Protein AF-A0A344X7K2-F1 (afdb_monomer_lite)

pLDDT: mean 91.34, std 4.78, range [71.0, 97.69]

Organism: NCBI:txid611

Foldseek 3Di:
DVVVVVLCVQCPVHPVSSVVVVVVVVVVVVVVVVVVVVVVVVVVVVVLVVCLVVQLVVLVVCCVVVVDDPVVSVVSNVVSD

Secondary structure (DSSP, 8-state):
-HHHHHHHHHHTT-HHHHHHHHHHHHHHHHHHHHHHHHHHHHHHHHHHHHTHHHHHHHHHHHHHTTSS-HHHHHHHHHTT-

Sequence (81 aa):
EIIATFGQFVIGDSLAVGFVVFSIVTVVQFIVITKGSERVAEVAARFSLDGMPGKQMSIDADLKAGIIDADAARERRSVLE

Radius of gyration: 26.5 Å; chains: 1; bounding box: 43×19×70 Å

InterPro domains:
  IPR001712 Type III secretion system FHIPEP [PF00771] (1-80)
  IPR001712 Type III secretion system FHIPEP [PR00949] (34-50)
  IPR001712 Type III secretion system FHIPEP [PR00949] (53-71)
  IPR001712 Type III secretion system FHIPEP [PTHR30161] (1-80)
  IPR025505 FHIPEP conserved site [PS00994] (39-62)

Structure (mmCIF, N/CA/C/O backbone):
data_AF-A0A344X7K2-F1
#
_entry.id   AF-A0A344X7K2-F1
#
loop_
_atom_site.group_PDB
_atom_site.id
_atom_site.type_symbol
_atom_site.label_atom_id
_atom_site.label_alt_id
_atom_site.label_comp_id
_atom_site.label_asym_id
_atom_site.label_entity_id
_atom_site.label_seq_id
_atom_site.pdbx_PDB_ins_code
_atom_site.Cartn_x
_atom_site.Cartn_y
_atom_site.Cartn_z
_atom_site.occupancy
_atom_site.B_iso_or_equiv
_atom_site.auth_seq_id
_atom_site.auth_comp_id
_atom_site.auth_asym_id
_atom_site.auth_atom_id
_atom_site.pdbx_PDB_model_num
ATOM 1 N N . GLU A 1 1 ? 3.000 -12.564 27.068 1.00 77.50 1 GLU A N 1
ATOM 2 C CA . GLU A 1 1 ? 2.728 -11.836 28.324 1.00 77.50 1 GLU A CA 1
ATOM 3 C C . GLU A 1 1 ? 1.995 -10.519 28.074 1.00 77.50 1 GLU A C 1
ATOM 5 O O . GLU A 1 1 ? 0.827 -10.451 28.417 1.00 77.50 1 GLU A O 1
ATOM 10 N N . ILE A 1 2 ? 2.581 -9.554 27.347 1.00 88.31 2 ILE A N 1
ATOM 11 C CA . ILE A 1 2 ? 1.972 -8.227 27.086 1.00 88.31 2 ILE A CA 1
ATOM 12 C C . ILE A 1 2 ? 0.526 -8.294 26.567 1.00 88.31 2 ILE A C 1
ATOM 14 O O . ILE A 1 2 ? -0.340 -7.623 27.112 1.00 88.31 2 ILE A O 1
ATOM 18 N N . ILE A 1 3 ? 0.243 -9.120 25.552 1.00 86.31 3 ILE A N 1
ATOM 19 C CA . ILE A 1 3 ? -1.107 -9.224 24.964 1.00 86.31 3 ILE A CA 1
ATOM 20 C C . ILE A 1 3 ? -2.136 -9.711 25.997 1.00 86.31 3 ILE A C 1
ATOM 22 O O . ILE A 1 3 ? -3.245 -9.191 26.044 1.00 86.31 3 ILE A O 1
ATOM 26 N N . ALA A 1 4 ? -1.767 -10.678 26.842 1.00 86.25 4 ALA A N 1
ATOM 27 C CA . ALA A 1 4 ? -2.658 -11.226 27.863 1.00 86.25 4 ALA A CA 1
ATOM 28 C C . ALA A 1 4 ? -2.903 -10.210 28.986 1.00 86.25 4 ALA A C 1
ATOM 30 O O . ALA A 1 4 ? -4.051 -9.942 29.330 1.00 86.25 4 ALA A O 1
ATOM 31 N N . THR A 1 5 ? -1.838 -9.575 29.487 1.00 87.31 5 THR A N 1
ATOM 32 C CA . THR A 1 5 ? -1.924 -8.521 30.506 1.00 87.31 5 THR A CA 1
ATOM 33 C C . THR A 1 5 ? -2.766 -7.340 30.020 1.00 87.31 5 THR A C 1
ATOM 35 O O . THR A 1 5 ? -3.607 -6.827 30.755 1.00 87.31 5 THR A O 1
ATOM 38 N N . PHE A 1 6 ? -2.592 -6.934 28.760 1.00 83.81 6 PHE A N 1
ATOM 39 C CA . PHE A 1 6 ? -3.360 -5.847 28.157 1.00 83.81 6 PHE A CA 1
ATOM 40 C C . PHE A 1 6 ? -4.820 -6.242 27.909 1.00 83.81 6 PHE A C 1
ATOM 42 O O . PHE A 1 6 ? -5.726 -5.464 28.190 1.00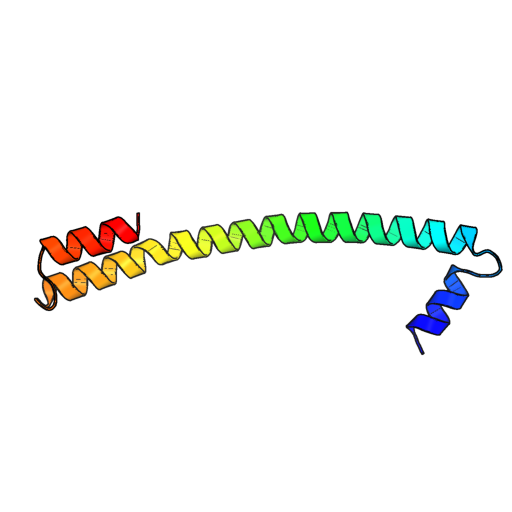 83.81 6 PHE A O 1
ATOM 49 N N . GLY A 1 7 ? -5.067 -7.468 27.438 1.00 83.50 7 GLY A N 1
ATOM 50 C CA . GLY A 1 7 ? -6.420 -7.995 27.258 1.00 83.50 7 GLY A CA 1
ATOM 51 C C . GLY A 1 7 ? -7.206 -8.018 28.569 1.00 83.50 7 GLY A C 1
ATOM 52 O O . GLY A 1 7 ? -8.350 -7.573 28.607 1.00 83.50 7 GLY A O 1
ATOM 53 N N . GLN A 1 8 ? -6.574 -8.451 29.660 1.00 84.38 8 GLN A N 1
ATOM 54 C CA . GLN A 1 8 ? -7.203 -8.499 30.980 1.00 84.38 8 GLN A CA 1
ATOM 55 C C . GLN A 1 8 ? -7.456 -7.096 31.561 1.00 84.38 8 GLN A C 1
ATOM 57 O O . GLN A 1 8 ? -8.484 -6.874 32.196 1.00 84.38 8 GLN A O 1
ATOM 62 N N . PHE A 1 9 ? -6.584 -6.126 31.267 1.00 82.62 9 PHE A N 1
ATOM 63 C CA . PHE A 1 9 ? -6.792 -4.713 31.605 1.00 82.62 9 PHE A CA 1
ATOM 64 C C . PHE A 1 9 ? -7.965 -4.075 30.839 1.00 82.62 9 PHE A C 1
ATOM 66 O O . PHE A 1 9 ? -8.737 -3.317 31.419 1.00 82.62 9 PHE A O 1
ATOM 73 N N . VAL A 1 10 ? -8.116 -4.380 29.545 1.00 83.50 10 VAL A N 1
ATOM 74 C CA . VAL A 1 10 ? -9.145 -3.772 28.678 1.00 83.50 10 VAL A CA 1
ATOM 75 C C . VAL A 1 10 ? -10.530 -4.386 28.886 1.00 83.50 10 VAL A C 1
ATOM 77 O O . VAL A 1 10 ? -11.532 -3.676 28.814 1.00 83.50 10 VAL A O 1
ATOM 80 N N . ILE A 1 11 ? -10.605 -5.697 29.122 1.00 86.31 11 ILE A N 1
ATOM 81 C CA . ILE A 1 11 ? -11.878 -6.393 29.354 1.00 86.31 11 ILE A CA 1
ATOM 82 C C . ILE A 1 11 ? -12.407 -6.095 30.766 1.00 86.31 11 ILE A C 1
ATOM 84 O O . ILE A 1 11 ? -13.621 -5.981 30.948 1.00 86.31 11 ILE A O 1
ATOM 88 N N . GLY A 1 12 ? -11.522 -5.936 31.759 1.00 80.56 12 GLY A N 1
ATOM 89 C CA . GLY A 1 12 ? -11.934 -5.826 33.161 1.00 80.56 12 GLY A CA 1
ATOM 90 C C . GLY A 1 12 ? -12.861 -6.989 33.539 1.00 80.56 12 GLY A C 1
ATOM 91 O O . GLY A 1 12 ? -12.572 -8.134 33.198 1.00 80.56 12 GLY A O 1
ATO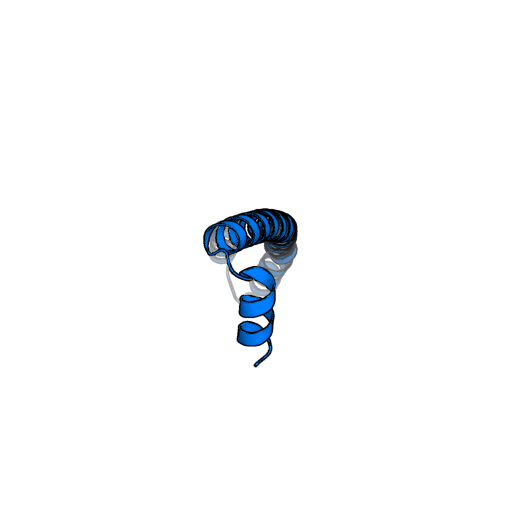M 92 N N . ASP A 1 13 ? -14.013 -6.685 34.149 1.00 81.31 13 ASP A N 1
ATOM 93 C CA . ASP A 1 13 ? -15.077 -7.663 34.448 1.00 81.31 13 ASP A CA 1
ATOM 94 C C . ASP A 1 13 ? -16.205 -7.705 33.390 1.00 81.31 13 ASP A C 1
ATOM 96 O O . ASP A 1 13 ? -17.216 -8.383 33.580 1.00 81.31 13 ASP A O 1
ATOM 100 N N . SER A 1 14 ? -16.083 -6.982 32.266 1.00 88.75 14 SER A N 1
ATOM 101 C CA . SER A 1 14 ? -17.147 -6.887 31.256 1.00 88.75 14 SER A CA 1
ATOM 102 C C . SER A 1 14 ? -16.651 -7.162 29.841 1.00 88.75 14 SER A C 1
ATOM 104 O O . SER A 1 14 ? -16.067 -6.312 29.165 1.00 88.75 14 SER A O 1
ATOM 106 N N . LEU A 1 15 ? -17.019 -8.340 29.333 1.00 87.81 15 LEU A N 1
ATOM 107 C CA . LEU A 1 15 ? -16.777 -8.730 27.943 1.00 87.81 15 LEU A CA 1
ATOM 108 C C . LEU A 1 15 ? -17.348 -7.706 26.942 1.00 87.81 15 LEU A C 1
ATOM 110 O O . LEU A 1 15 ? -16.738 -7.445 25.907 1.00 87.81 15 LEU A O 1
ATOM 114 N N . ALA A 1 16 ? -18.494 -7.092 27.262 1.00 91.31 16 ALA A N 1
ATOM 115 C CA . ALA A 1 16 ? -19.124 -6.081 26.414 1.00 91.31 16 ALA A CA 1
ATOM 116 C C . ALA A 1 16 ? -18.254 -4.821 26.277 1.00 91.31 16 ALA A C 1
ATOM 118 O O . ALA A 1 16 ? -18.106 -4.295 25.174 1.00 91.31 16 ALA A O 1
ATOM 119 N N . VAL A 1 17 ? -17.630 -4.368 27.370 1.00 90.31 17 VAL A N 1
ATOM 120 C CA . VAL A 1 17 ? -16.703 -3.224 27.347 1.00 90.31 17 VAL A CA 1
ATOM 121 C C . VAL A 1 17 ? -15.475 -3.557 26.503 1.00 90.31 17 VAL A C 1
ATOM 123 O O . VAL A 1 17 ? -15.110 -2.777 25.620 1.00 90.31 17 VAL A O 1
ATOM 126 N N . GLY A 1 18 ? -14.900 -4.749 26.693 1.00 90.25 18 GLY A N 1
ATOM 127 C CA . GLY A 1 18 ? -13.776 -5.221 25.884 1.00 90.25 18 GLY A CA 1
ATOM 128 C C . GLY A 1 18 ? -14.090 -5.239 24.384 1.00 90.25 18 GLY A C 1
ATOM 129 O O . GLY A 1 18 ? -13.279 -4.788 23.574 1.00 90.25 18 GLY A O 1
ATOM 130 N N . PHE A 1 19 ? -15.292 -5.682 24.006 1.00 92.06 19 PHE A N 1
ATOM 131 C CA . PHE A 1 19 ? -15.726 -5.717 22.608 1.00 92.06 19 PHE A CA 1
ATOM 132 C C . PHE A 1 19 ? -15.882 -4.318 21.994 1.00 92.06 19 PHE A C 1
ATOM 134 O O . PHE A 1 19 ? -15.490 -4.095 20.845 1.00 92.06 19 PHE A O 1
ATOM 141 N N . VAL A 1 20 ? -16.415 -3.355 22.753 1.00 93.75 20 VAL A N 1
ATOM 142 C CA . VAL A 1 20 ? -16.547 -1.960 22.301 1.00 93.75 20 VAL A CA 1
ATOM 143 C C . VAL A 1 20 ? -15.172 -1.338 22.064 1.00 93.75 20 VAL A C 1
ATOM 145 O O . VAL A 1 20 ? -14.935 -0.772 20.996 1.00 93.75 20 VAL A O 1
ATOM 148 N N . VAL A 1 21 ? -14.239 -1.493 23.008 1.00 91.94 21 VAL A N 1
ATOM 149 C CA . VAL A 1 21 ? -12.872 -0.964 22.861 1.00 91.94 21 VAL A CA 1
ATOM 150 C C . VAL A 1 21 ? -12.159 -1.620 21.678 1.00 91.94 21 VAL A C 1
ATOM 152 O O . VAL A 1 21 ? -11.567 -0.920 20.855 1.00 91.94 21 VAL A O 1
ATOM 155 N N . PHE A 1 22 ? -12.268 -2.944 21.538 1.00 91.19 22 PHE A N 1
ATOM 156 C CA . PHE A 1 22 ? -11.711 -3.669 20.395 1.00 91.19 22 PHE A CA 1
ATOM 157 C C . PHE A 1 22 ? -12.270 -3.160 19.060 1.00 91.19 22 PHE A C 1
ATOM 159 O O . PHE A 1 22 ? -11.512 -2.966 18.107 1.00 91.19 22 PHE A O 1
ATOM 166 N N . SER A 1 23 ? -13.576 -2.893 18.998 1.00 95.12 23 SER A N 1
ATOM 167 C CA . SER A 1 23 ? -14.228 -2.367 17.795 1.00 95.12 23 SER A CA 1
ATOM 168 C C . SER A 1 23 ? -13.705 -0.973 17.440 1.00 95.12 23 SER A C 1
ATOM 170 O O . SER A 1 23 ? -13.357 -0.731 16.286 1.00 95.12 23 SER A O 1
ATOM 172 N N . ILE A 1 24 ? -13.566 -0.079 18.427 1.00 95.50 24 ILE A N 1
ATOM 173 C CA . ILE A 1 24 ? -13.009 1.269 18.224 1.00 95.50 24 ILE A CA 1
ATOM 174 C C . ILE A 1 24 ? -11.576 1.186 17.690 1.00 95.50 24 ILE A C 1
ATOM 176 O O . ILE A 1 24 ? -11.264 1.806 16.672 1.00 95.50 24 ILE A O 1
ATOM 180 N N . VAL A 1 25 ? -10.714 0.396 18.339 1.00 94.25 25 VAL A N 1
ATOM 181 C CA . VAL A 1 25 ? -9.317 0.225 17.913 1.00 94.25 25 VAL A CA 1
ATOM 182 C C . VAL A 1 25 ? -9.254 -0.352 16.501 1.00 94.25 25 VAL A C 1
ATOM 184 O O . VAL A 1 25 ? -8.512 0.163 15.671 1.00 94.25 25 VAL A O 1
ATOM 187 N N . THR A 1 26 ? -10.064 -1.366 16.195 1.00 95.56 26 THR A N 1
ATOM 188 C CA . THR A 1 26 ? -10.120 -1.973 14.857 1.00 95.56 26 THR A CA 1
ATOM 189 C C . THR A 1 26 ? -10.519 -0.955 13.786 1.00 95.56 26 THR A C 1
ATOM 191 O O . THR A 1 26 ? -9.873 -0.887 12.741 1.00 95.56 26 THR A O 1
ATOM 194 N N . VAL A 1 27 ? -11.529 -0.119 14.046 1.00 97.69 27 VAL A N 1
ATOM 195 C CA . VAL A 1 27 ? -11.960 0.935 13.111 1.00 97.69 27 VAL A CA 1
ATOM 196 C C . VAL A 1 27 ? -10.860 1.977 12.906 1.00 97.69 27 VAL A C 1
ATOM 198 O O . VAL A 1 27 ? -10.550 2.322 11.766 1.00 97.69 27 VAL A O 1
ATOM 201 N N . VAL A 1 28 ? -10.223 2.447 13.982 1.00 97.25 28 VAL A N 1
ATOM 202 C CA . VAL A 1 28 ? -9.110 3.406 13.887 1.00 97.25 28 VAL A CA 1
ATOM 203 C C . VAL A 1 28 ? -7.946 2.810 13.095 1.00 97.25 28 VAL A C 1
ATOM 205 O O . VAL A 1 28 ? -7.433 3.458 12.184 1.00 97.25 28 VAL A O 1
ATOM 208 N N . GLN A 1 29 ? -7.570 1.561 13.381 1.00 96.50 29 GLN A N 1
ATOM 209 C CA . GLN A 1 29 ? -6.522 0.849 12.649 1.00 96.50 29 GLN A CA 1
ATOM 210 C C . GLN A 1 29 ? -6.857 0.741 11.160 1.00 96.50 29 GLN A C 1
ATOM 212 O O . GLN A 1 29 ? -6.003 1.016 10.319 1.00 96.50 29 GLN A O 1
ATOM 217 N N . PHE A 1 30 ? -8.103 0.407 10.824 1.00 96.62 30 PHE A N 1
ATOM 218 C CA . PHE A 1 30 ? -8.548 0.334 9.436 1.00 96.62 30 PHE A CA 1
ATOM 219 C C . PHE A 1 30 ? -8.424 1.687 8.715 1.00 96.62 30 PHE A C 1
ATOM 221 O O . PHE A 1 30 ? -7.899 1.752 7.599 1.00 96.62 30 PHE A O 1
ATOM 228 N N . ILE A 1 31 ? -8.832 2.783 9.367 1.00 95.94 31 ILE A N 1
ATOM 229 C CA . ILE A 1 31 ? -8.703 4.147 8.827 1.00 95.94 31 ILE A CA 1
ATOM 230 C C . ILE A 1 31 ? -7.227 4.506 8.598 1.00 95.94 31 ILE A C 1
ATOM 232 O O . ILE A 1 31 ? -6.874 5.004 7.526 1.00 95.94 31 ILE A O 1
ATOM 236 N N . VAL A 1 32 ? -6.355 4.233 9.572 1.00 96.69 32 VAL A N 1
ATOM 237 C CA . VAL A 1 32 ? -4.915 4.528 9.478 1.00 96.69 32 VAL A CA 1
ATOM 238 C C . VAL A 1 32 ? -4.260 3.742 8.345 1.00 96.69 32 VAL A C 1
ATOM 240 O O . VAL A 1 32 ? -3.507 4.327 7.565 1.00 96.69 32 VAL A O 1
ATOM 243 N N . ILE A 1 33 ? -4.566 2.447 8.214 1.00 95.62 33 ILE A N 1
ATOM 244 C CA . ILE A 1 33 ? -4.045 1.607 7.126 1.00 95.62 33 ILE A CA 1
ATOM 245 C C . ILE A 1 33 ? -4.481 2.173 5.779 1.00 95.62 33 ILE A C 1
ATOM 247 O O . ILE A 1 33 ? -3.632 2.396 4.923 1.00 95.62 33 ILE A O 1
ATOM 251 N N . THR A 1 34 ? -5.768 2.490 5.619 1.00 94.62 34 THR A N 1
ATOM 252 C CA . THR A 1 34 ? -6.306 3.057 4.372 1.00 94.62 34 THR A CA 1
ATOM 253 C C . THR A 1 34 ? -5.561 4.337 3.980 1.00 94.62 34 THR A C 1
ATOM 255 O O . THR A 1 34 ? -5.096 4.473 2.848 1.00 94.62 34 THR A O 1
ATOM 258 N N . LYS A 1 35 ? -5.341 5.245 4.940 1.00 92.44 35 LYS A N 1
ATOM 259 C CA . LYS A 1 35 ? -4.570 6.482 4.728 1.00 92.44 35 LYS A CA 1
ATOM 260 C C . LYS A 1 35 ? -3.077 6.254 4.480 1.00 92.44 35 LYS A C 1
ATOM 262 O O . LYS A 1 35 ? -2.427 7.053 3.806 1.00 92.44 35 LYS A O 1
ATOM 267 N N . GLY A 1 36 ? -2.505 5.188 5.027 1.00 92.38 36 GLY A N 1
ATOM 268 C CA . GLY A 1 36 ? -1.149 4.750 4.705 1.00 92.38 36 GLY A CA 1
ATOM 269 C C . GLY A 1 36 ? -1.049 4.242 3.267 1.00 92.38 36 GLY A C 1
ATOM 270 O O . GLY A 1 36 ? -0.159 4.662 2.528 1.00 92.38 36 GLY A O 1
ATOM 271 N N . SER A 1 37 ? -1.995 3.398 2.859 1.00 94.88 37 SER A N 1
ATOM 272 C CA . SER A 1 37 ? -2.058 2.791 1.530 1.00 94.88 37 SER A CA 1
ATOM 273 C C . SER A 1 37 ? -2.216 3.817 0.409 1.00 94.88 37 SER A C 1
ATOM 275 O O . SER A 1 37 ? -1.580 3.640 -0.624 1.00 94.88 37 SER A O 1
ATOM 277 N N . GLU A 1 38 ? -2.975 4.903 0.614 1.00 94.81 38 GLU A N 1
ATOM 278 C CA . GLU A 1 38 ? -3.084 6.015 -0.353 1.00 94.81 38 GLU A CA 1
ATOM 279 C C . GLU A 1 38 ? -1.694 6.543 -0.766 1.00 94.81 38 GLU A C 1
ATOM 281 O O . GLU A 1 38 ? -1.381 6.638 -1.953 1.00 94.81 38 GLU A O 1
ATOM 286 N N . ARG A 1 39 ? -0.816 6.802 0.212 1.00 92.38 39 ARG A N 1
ATOM 287 C CA . ARG A 1 39 ? 0.545 7.312 -0.037 1.00 92.38 39 ARG A CA 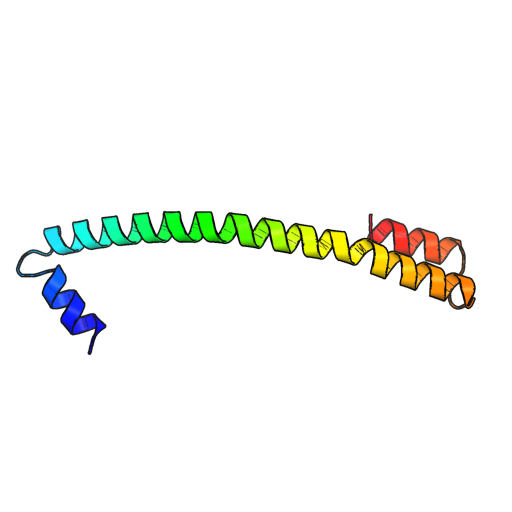1
ATOM 288 C C . ARG A 1 39 ? 1.461 6.272 -0.676 1.00 92.38 39 ARG A C 1
ATOM 290 O O . ARG A 1 39 ? 2.270 6.604 -1.536 1.00 92.38 39 ARG A O 1
ATOM 297 N N . VAL A 1 40 ? 1.345 5.008 -0.270 1.00 94.31 40 VAL A N 1
ATOM 298 C CA . VAL A 1 40 ? 2.129 3.916 -0.872 1.00 94.31 40 VAL A CA 1
ATOM 299 C C . VAL A 1 40 ? 1.739 3.713 -2.339 1.00 94.31 40 VAL A C 1
ATOM 301 O O . VAL A 1 40 ? 2.616 3.511 -3.176 1.00 94.31 40 VAL A O 1
ATOM 304 N N . ALA A 1 41 ? 0.448 3.811 -2.664 1.00 94.31 41 ALA A N 1
ATOM 305 C CA . ALA A 1 41 ? -0.049 3.690 -4.031 1.00 94.31 41 ALA A CA 1
ATOM 306 C C . ALA A 1 41 ? 0.453 4.827 -4.936 1.00 94.31 41 ALA A C 1
ATOM 308 O O . ALA A 1 41 ? 0.871 4.559 -6.061 1.00 94.31 41 ALA A O 1
ATOM 309 N N . GLU A 1 42 ? 0.485 6.069 -4.438 1.00 95.12 42 GLU A N 1
ATOM 310 C CA . GLU A 1 42 ? 1.071 7.210 -5.157 1.00 95.12 42 GLU A CA 1
ATOM 311 C C . GLU A 1 42 ? 2.539 6.948 -5.516 1.00 95.12 42 GLU A C 1
ATOM 313 O O . GLU A 1 42 ? 2.943 7.092 -6.672 1.00 95.12 42 GLU A O 1
ATOM 318 N N . VAL A 1 43 ? 3.332 6.501 -4.539 1.00 95.31 43 VAL A N 1
ATOM 319 C CA . VAL A 1 43 ? 4.753 6.208 -4.756 1.00 95.31 43 VAL A CA 1
ATOM 320 C C . VAL A 1 43 ? 4.936 5.034 -5.715 1.00 95.31 43 VAL A C 1
ATOM 322 O O . VAL A 1 43 ? 5.807 5.101 -6.575 1.00 95.31 43 VAL A O 1
ATOM 325 N N . ALA A 1 44 ? 4.119 3.983 -5.629 1.00 93.62 44 ALA A N 1
ATOM 326 C CA . ALA A 1 44 ? 4.201 2.841 -6.540 1.00 93.62 44 ALA A CA 1
ATOM 327 C C . ALA A 1 44 ? 3.873 3.229 -7.992 1.00 93.62 44 ALA A C 1
ATOM 329 O O . ALA A 1 44 ? 4.601 2.850 -8.913 1.00 93.62 44 ALA A O 1
ATOM 330 N N . ALA A 1 45 ? 2.816 4.021 -8.194 1.00 93.88 45 ALA A N 1
ATOM 331 C CA . ALA A 1 45 ? 2.452 4.540 -9.509 1.00 93.88 45 ALA A CA 1
ATOM 332 C C . ALA A 1 45 ? 3.567 5.426 -10.072 1.00 93.88 45 ALA A C 1
ATOM 334 O O . ALA A 1 45 ? 3.993 5.252 -11.214 1.00 93.88 45 ALA A O 1
ATOM 335 N N . ARG A 1 46 ? 4.104 6.321 -9.239 1.00 94.56 46 ARG A N 1
ATOM 336 C CA . ARG A 1 46 ? 5.206 7.197 -9.624 1.00 94.56 46 ARG A CA 1
ATOM 337 C C . ARG A 1 46 ? 6.481 6.422 -9.935 1.00 94.56 46 ARG A C 1
ATOM 339 O O . ARG A 1 46 ? 7.119 6.709 -10.932 1.00 94.56 46 ARG A O 1
ATOM 346 N N . PHE A 1 47 ? 6.816 5.400 -9.158 1.00 92.81 47 PHE A N 1
ATOM 347 C CA . PHE A 1 47 ? 7.975 4.548 -9.419 1.00 92.81 47 PHE A CA 1
ATOM 348 C C . PHE A 1 47 ? 7.848 3.794 -10.749 1.00 92.81 47 PHE A C 1
ATOM 350 O O . PHE A 1 47 ? 8.820 3.655 -11.489 1.00 92.81 47 PHE A O 1
ATOM 357 N N . SER A 1 48 ? 6.638 3.332 -11.078 1.00 90.12 48 SER A N 1
ATOM 358 C CA . SER A 1 48 ? 6.354 2.702 -12.368 1.00 90.12 48 SER A CA 1
ATOM 359 C C . SER A 1 48 ? 6.519 3.687 -13.535 1.00 90.12 48 SER A C 1
ATOM 361 O O . SER A 1 48 ? 7.201 3.363 -14.509 1.00 90.12 48 SER A O 1
ATOM 363 N N . LEU A 1 49 ? 5.970 4.901 -13.406 1.00 90.81 49 LEU A N 1
ATOM 364 C CA . LEU A 1 49 ? 6.065 5.961 -14.418 1.00 90.81 49 LEU A CA 1
ATOM 365 C C . LEU A 1 49 ? 7.496 6.494 -14.580 1.00 90.81 49 LEU A C 1
ATOM 367 O O . LEU A 1 49 ? 7.992 6.577 -15.701 1.00 90.81 49 LEU A O 1
ATOM 371 N N . ASP A 1 50 ? 8.191 6.780 -13.480 1.00 92.88 50 ASP A N 1
ATOM 372 C CA . ASP A 1 50 ? 9.575 7.274 -13.474 1.00 92.88 50 ASP A CA 1
ATOM 373 C C . ASP A 1 50 ? 10.557 6.219 -14.032 1.00 92.88 50 ASP A C 1
ATOM 375 O O . ASP A 1 50 ? 11.628 6.560 -14.536 1.00 92.88 50 ASP A O 1
ATOM 379 N N . GLY A 1 51 ? 10.191 4.930 -14.002 1.00 90.88 51 GLY A N 1
ATOM 380 C CA . GLY A 1 51 ? 10.954 3.840 -14.615 1.00 90.88 51 GLY A CA 1
ATOM 381 C C . GLY A 1 51 ? 10.752 3.679 -16.130 1.00 90.88 51 GLY A C 1
ATOM 382 O O . GLY A 1 51 ? 11.566 3.021 -16.786 1.00 90.88 51 GLY A O 1
ATOM 383 N N . MET A 1 52 ? 9.701 4.267 -16.711 1.00 91.38 52 MET A N 1
ATOM 384 C CA . MET A 1 52 ? 9.372 4.129 -18.136 1.00 91.38 52 MET A CA 1
ATOM 385 C C . MET A 1 52 ? 10.444 4.737 -19.066 1.00 91.38 52 MET A C 1
ATOM 387 O O . MET A 1 52 ? 10.872 4.032 -19.986 1.00 91.38 52 MET A O 1
ATOM 391 N N . PRO A 1 53 ? 10.976 5.958 -18.827 1.00 92.44 53 PRO A N 1
ATOM 392 C CA . PRO A 1 53 ? 12.055 6.521 -19.642 1.00 92.44 53 PRO A CA 1
ATOM 393 C C . PRO A 1 53 ? 13.323 5.664 -19.640 1.00 92.44 53 PRO A C 1
ATOM 395 O O . PRO A 1 53 ? 13.979 5.542 -20.669 1.00 92.44 53 PRO A O 1
ATOM 398 N N . GLY A 1 54 ? 13.654 5.025 -18.512 1.00 93.25 54 GLY A N 1
ATOM 399 C CA . GLY A 1 54 ? 14.818 4.141 -18.418 1.00 93.25 54 GLY A CA 1
ATOM 400 C C . GLY A 1 54 ? 14.705 2.927 -19.343 1.00 93.25 54 GLY A C 1
ATOM 401 O O . GLY A 1 54 ? 15.658 2.591 -20.045 1.00 93.25 54 GLY A O 1
ATOM 402 N N . LYS A 1 55 ? 13.516 2.315 -19.405 1.00 90.81 55 LYS A N 1
ATOM 403 C CA . LYS A 1 55 ? 13.235 1.192 -20.316 1.00 90.81 55 LYS A CA 1
ATOM 404 C C . LYS A 1 55 ? 13.199 1.622 -21.785 1.00 90.81 55 LYS A C 1
ATOM 406 O O . LYS A 1 55 ? 13.625 0.867 -22.653 1.00 90.81 55 LYS A O 1
ATOM 411 N N . GLN A 1 56 ? 12.730 2.836 -22.077 1.00 92.06 56 GLN A N 1
ATOM 412 C CA . GLN A 1 56 ? 12.801 3.384 -23.434 1.00 92.06 56 GLN A CA 1
ATOM 413 C C . GLN A 1 56 ? 14.254 3.671 -23.842 1.00 92.06 56 GLN A C 1
ATOM 415 O O . GLN A 1 56 ? 14.674 3.284 -24.930 1.00 92.06 56 GLN A O 1
ATOM 420 N N . MET A 1 57 ? 15.058 4.243 -22.942 1.00 92.25 57 MET A N 1
ATOM 421 C CA . MET A 1 57 ? 16.472 4.530 -23.189 1.00 92.25 57 MET A CA 1
ATOM 422 C C . MET A 1 57 ? 17.297 3.258 -23.442 1.00 92.25 57 MET A C 1
ATOM 424 O O . MET A 1 57 ? 18.201 3.286 -24.278 1.00 92.25 57 MET A O 1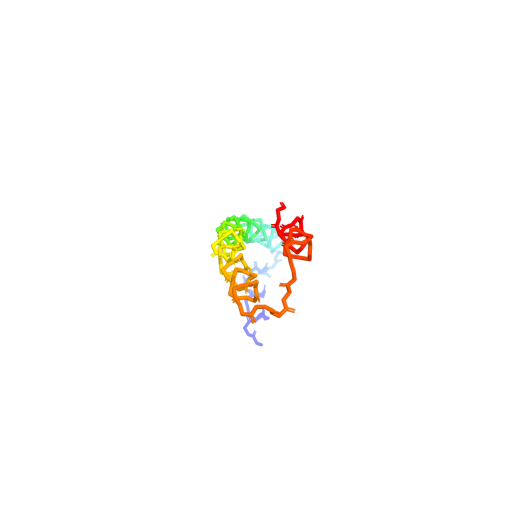
ATOM 428 N N . SER A 1 58 ? 16.988 2.135 -22.780 1.00 92.69 58 SER A N 1
ATOM 429 C CA . SER A 1 58 ? 17.656 0.858 -23.075 1.00 92.69 58 SER A CA 1
ATOM 430 C C . SER A 1 58 ? 17.314 0.329 -24.471 1.00 92.69 58 SER A C 1
ATOM 432 O O . SER A 1 58 ? 18.198 -0.158 -25.166 1.00 92.69 58 SER A O 1
ATOM 434 N N . ILE A 1 59 ? 16.063 0.484 -24.922 1.00 92.44 59 ILE A N 1
ATOM 435 C CA . ILE A 1 59 ? 15.656 0.111 -26.289 1.00 92.44 59 ILE A CA 1
ATOM 436 C C . ILE A 1 59 ? 16.384 0.984 -27.320 1.00 92.44 59 ILE A C 1
ATOM 438 O O . ILE A 1 59 ? 16.860 0.479 -28.336 1.00 92.44 59 ILE A O 1
ATOM 442 N N . ASP A 1 60 ? 16.518 2.283 -27.049 1.00 93.38 60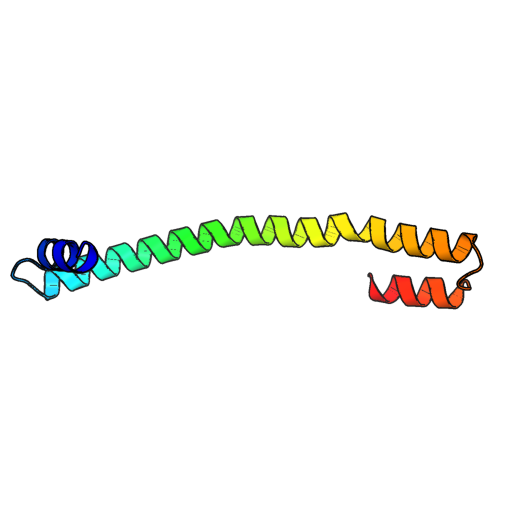 ASP A N 1
ATOM 443 C CA . ASP A 1 60 ? 17.236 3.213 -27.927 1.00 93.38 60 ASP A CA 1
ATOM 444 C C . ASP A 1 60 ? 18.723 2.872 -28.036 1.00 93.38 60 ASP A C 1
ATOM 446 O O . ASP A 1 60 ? 19.314 3.006 -29.111 1.00 93.38 60 ASP A O 1
ATOM 450 N N . ALA A 1 61 ? 19.332 2.445 -26.929 1.00 94.44 61 ALA A N 1
ATOM 451 C CA . ALA A 1 61 ? 20.716 1.997 -26.899 1.00 94.44 61 ALA A CA 1
ATOM 452 C C . ALA A 1 61 ? 20.905 0.712 -27.720 1.00 94.44 61 ALA A C 1
ATOM 454 O O . ALA A 1 61 ? 21.808 0.667 -28.556 1.00 94.44 61 ALA A O 1
ATOM 455 N N . ASP A 1 62 ? 20.027 -0.280 -27.548 1.00 94.62 62 ASP A N 1
ATOM 456 C CA . ASP A 1 62 ? 20.062 -1.536 -28.308 1.00 94.62 62 ASP A CA 1
ATOM 457 C C . ASP A 1 62 ? 19.898 -1.294 -29.819 1.00 94.62 62 ASP A C 1
ATOM 459 O O . ASP A 1 62 ? 20.622 -1.885 -30.625 1.00 94.62 62 ASP A O 1
ATOM 463 N N . LEU A 1 63 ? 18.987 -0.391 -30.210 1.00 94.56 63 LEU A N 1
ATOM 464 C CA . LEU A 1 63 ? 18.768 -0.009 -31.610 1.00 94.56 63 LEU A CA 1
ATOM 465 C C . LEU A 1 63 ? 20.004 0.687 -32.197 1.00 94.56 63 LEU A C 1
ATOM 467 O O . LEU A 1 63 ? 20.448 0.351 -33.294 1.00 94.56 63 LEU A O 1
ATOM 471 N N . LYS A 1 64 ? 20.599 1.637 -31.463 1.00 94.12 64 LYS A N 1
ATOM 472 C CA . LYS A 1 64 ? 21.832 2.326 -31.889 1.00 94.12 64 LYS A CA 1
ATOM 473 C C . LYS A 1 64 ? 23.034 1.385 -31.980 1.00 94.12 64 LYS A C 1
ATOM 475 O O . LYS A 1 64 ? 23.911 1.615 -32.807 1.00 94.12 64 LYS A O 1
ATOM 480 N N . ALA A 1 65 ? 23.077 0.350 -31.145 1.00 95.69 65 ALA A N 1
ATOM 481 C CA . ALA A 1 65 ? 24.111 -0.680 -31.166 1.00 95.69 65 ALA A CA 1
ATOM 482 C C . ALA A 1 65 ? 23.896 -1.738 -32.268 1.00 95.69 65 ALA A C 1
ATOM 484 O O . ALA A 1 65 ? 24.763 -2.589 -32.460 1.00 95.69 65 ALA A O 1
ATOM 485 N N . GLY A 1 66 ? 22.765 -1.703 -32.985 1.00 93.31 66 GLY A N 1
ATOM 486 C CA . GLY A 1 66 ? 22.415 -2.692 -34.009 1.00 93.31 66 GLY A CA 1
ATOM 487 C C . GLY A 1 66 ? 2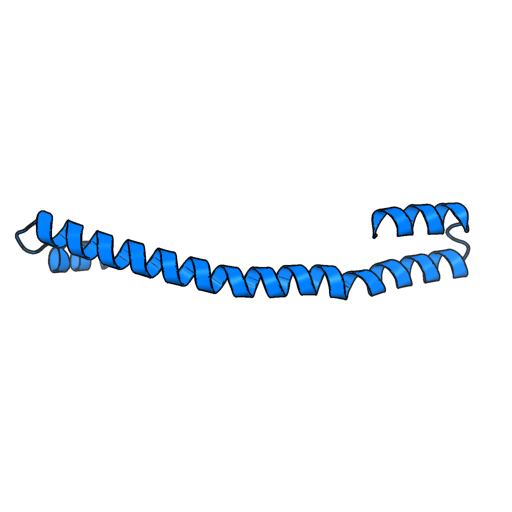2.055 -4.071 -33.446 1.00 93.31 66 GLY A C 1
ATOM 488 O O . GLY A 1 66 ? 22.060 -5.048 -34.190 1.00 93.31 66 GLY A O 1
ATOM 489 N N . ILE A 1 67 ? 21.763 -4.165 -32.142 1.00 95.44 67 ILE A N 1
ATOM 490 C CA . ILE A 1 67 ? 21.350 -5.409 -31.470 1.00 95.44 67 ILE A CA 1
ATOM 491 C C . ILE A 1 67 ? 19.903 -5.760 -31.842 1.00 95.44 67 ILE A C 1
ATOM 493 O O . ILE A 1 67 ? 19.548 -6.934 -31.932 1.00 95.44 67 ILE A O 1
ATOM 497 N N . ILE A 1 68 ? 19.073 -4.739 -32.063 1.00 94.81 68 ILE A N 1
ATOM 498 C CA . ILE A 1 68 ? 17.688 -4.858 -32.527 1.00 94.81 68 ILE A CA 1
ATOM 499 C C . ILE A 1 68 ? 17.460 -3.954 -33.739 1.00 94.81 68 ILE A C 1
ATOM 501 O O . ILE A 1 68 ? 18.145 -2.942 -33.899 1.00 94.81 68 ILE A O 1
ATOM 505 N N . ASP A 1 69 ? 16.484 -4.304 -34.574 1.00 94.12 69 ASP A N 1
ATOM 506 C CA . ASP A 1 69 ? 16.040 -3.480 -35.697 1.00 94.12 69 ASP A CA 1
ATOM 507 C C . ASP A 1 69 ? 14.900 -2.520 -35.300 1.00 94.12 69 ASP A C 1
ATOM 509 O O . ASP A 1 69 ? 14.424 -2.494 -34.159 1.00 94.12 69 ASP A O 1
ATOM 513 N N . ALA A 1 70 ? 14.490 -1.670 -36.245 1.00 93.06 70 ALA A N 1
ATOM 514 C CA . ALA A 1 70 ? 13.476 -0.646 -36.009 1.00 93.06 70 ALA A CA 1
ATOM 515 C C . ALA A 1 70 ? 12.091 -1.235 -35.692 1.00 93.06 70 ALA A C 1
ATOM 517 O O . ALA A 1 70 ? 11.355 -0.654 -34.890 1.00 93.06 70 ALA A O 1
ATOM 518 N N . ASP A 1 71 ? 11.752 -2.381 -36.284 1.00 94.50 71 ASP A N 1
ATOM 519 C CA . ASP A 1 71 ? 10.467 -3.042 -36.070 1.00 94.50 71 ASP A CA 1
ATOM 520 C C . ASP A 1 71 ? 10.418 -3.687 -34.677 1.00 94.50 71 ASP A C 1
ATOM 522 O O . ASP A 1 71 ? 9.471 -3.445 -33.923 1.00 94.50 71 ASP A O 1
ATOM 526 N N . ALA A 1 72 ? 11.484 -4.375 -34.260 1.00 92.19 72 ALA A N 1
ATOM 527 C CA . ALA A 1 72 ? 11.620 -4.934 -32.916 1.00 92.19 72 ALA A CA 1
ATOM 528 C C . ALA A 1 72 ? 11.673 -3.844 -31.830 1.00 92.19 72 ALA A C 1
ATOM 530 O O . ALA A 1 72 ? 11.100 -4.006 -30.749 1.00 92.19 72 ALA A O 1
ATOM 531 N N . ALA A 1 73 ? 12.329 -2.710 -32.096 1.00 91.75 73 ALA A N 1
ATOM 532 C CA . ALA A 1 73 ? 12.328 -1.569 -31.181 1.00 91.75 73 ALA A CA 1
ATOM 533 C C . ALA A 1 73 ? 10.918 -0.977 -31.011 1.00 91.75 73 ALA A C 1
ATOM 535 O O . ALA A 1 73 ? 10.521 -0.625 -29.896 1.00 91.75 73 ALA A O 1
ATOM 536 N N . ARG A 1 74 ? 10.145 -0.895 -32.100 1.00 92.38 74 ARG A N 1
ATOM 537 C CA . ARG A 1 74 ? 8.761 -0.406 -32.083 1.00 92.38 74 ARG A CA 1
ATOM 538 C C . ARG A 1 74 ? 7.837 -1.353 -31.322 1.00 92.38 74 ARG A C 1
ATOM 540 O O . ARG A 1 74 ? 7.060 -0.887 -30.491 1.00 92.38 74 ARG A O 1
ATOM 547 N N . GLU A 1 75 ? 7.971 -2.657 -31.548 1.00 93.31 75 GLU A N 1
ATOM 548 C CA . GLU A 1 75 ? 7.230 -3.681 -30.809 1.00 93.31 75 GLU A CA 1
ATOM 549 C C . GLU A 1 75 ? 7.529 -3.591 -29.307 1.00 93.31 75 GLU A C 1
ATOM 551 O O . GLU A 1 75 ? 6.609 -3.446 -28.505 1.00 93.31 75 GLU A O 1
ATOM 556 N N . ARG A 1 76 ? 8.806 -3.539 -28.907 1.00 90.69 76 ARG A N 1
ATOM 557 C CA . ARG A 1 76 ? 9.188 -3.431 -27.487 1.00 90.69 76 ARG A CA 1
ATOM 558 C C . ARG A 1 76 ? 8.669 -2.167 -26.800 1.00 90.69 76 ARG A C 1
ATOM 560 O O . ARG A 1 76 ? 8.331 -2.234 -25.622 1.00 90.69 76 ARG A O 1
ATOM 567 N N . ARG A 1 77 ? 8.589 -1.030 -27.500 1.00 91.94 77 ARG A N 1
ATOM 568 C CA . ARG A 1 77 ? 7.996 0.201 -26.945 1.00 91.94 77 ARG A CA 1
ATOM 569 C C . ARG A 1 77 ? 6.480 0.093 -26.783 1.00 91.94 77 ARG A C 1
ATOM 571 O O . ARG A 1 77 ? 5.972 0.575 -25.782 1.00 91.94 77 ARG A O 1
ATOM 578 N N . SER A 1 78 ? 5.786 -0.597 -27.689 1.00 89.94 78 SER A N 1
ATOM 579 C CA . SER A 1 78 ? 4.329 -0.791 -27.590 1.00 89.94 78 SER A CA 1
ATOM 580 C C . SER A 1 78 ? 3.888 -1.630 -26.386 1.00 89.94 78 SER A C 1
ATOM 582 O O . SER A 1 78 ? 2.744 -1.543 -25.971 1.00 89.94 78 SER A O 1
ATOM 584 N N . VAL A 1 79 ? 4.794 -2.432 -25.812 1.00 86.25 79 VAL A N 1
ATOM 585 C CA . VAL A 1 79 ? 4.548 -3.193 -24.572 1.00 86.25 79 VAL A CA 1
ATOM 586 C C . VAL A 1 79 ? 4.829 -2.347 -23.316 1.00 86.25 79 VAL A C 1
ATOM 588 O O . VAL A 1 79 ? 4.498 -2.753 -22.204 1.00 86.25 79 VAL A O 1
ATOM 591 N N . LEU A 1 80 ? 5.493 -1.195 -23.471 1.00 83.44 80 LEU A N 1
ATOM 592 C CA . LEU A 1 80 ? 5.792 -0.257 -22.385 1.00 83.44 80 LEU A CA 1
ATOM 593 C C . LEU A 1 80 ? 4.759 0.871 -22.261 1.00 83.44 80 LEU A C 1
ATOM 595 O O . LEU A 1 80 ? 4.662 1.439 -21.174 1.00 83.44 80 LEU A O 1
ATOM 599 N N . GLU A 1 81 ? 4.064 1.204 -23.352 1.00 71.00 81 GLU A N 1
ATOM 600 C CA . GLU A 1 81 ? 2.899 2.107 -23.396 1.00 71.00 81 GLU A CA 1
ATOM 601 C C . GLU A 1 81 ? 1.626 1.417 -22.886 1.00 71.00 81 GLU A C 1
ATOM 603 O O . GLU A 1 81 ? 0.844 2.104 -22.188 1.00 71.00 81 GLU A O 1
#